Protein AF-A0AAD7SYC4-F1 (afdb_monomer_lite)

Radius of gyration: 20.72 Å; chains: 1; bounding box: 48×29×64 Å

Foldseek 3Di:
DDDDDPDDDDPVNVCVVVVHDDPVVVVLVVLVVVVVVLCPDDCPDPSVCQQPDDDPDDDDDPPDDNDRSNRVNVD

Sequence (75 aa):
MKSTTVYYITNNIVLEKAQMPSMESVLLLQQLRWAGHVSRMEDTRIPKAVLYSELCQGKRNRSGPIKRFKDQLKQ

Secondary structure (DSSP, 8-state):
----------HHHHHHHHT---HHHHHHHHHHHHHHHHHTS-TTSHHHHHHH---SS----TTS-SS-HHHHTT-

Organism: NCBI:txid143900

Structure (mmCIF, N/CA/C/O backbone):
data_AF-A0AAD7SYC4-F1
#
_entry.id   AF-A0AAD7SYC4-F1
#
loop_
_atom_site.group_PDB
_atom_site.id
_atom_site.type_symbol
_atom_site.label_atom_id
_atom_site.label_alt_id
_atom_site.label_comp_id
_atom_site.label_asym_id
_atom_site.label_entity_id
_atom_site.label_seq_id
_atom_site.pdbx_PDB_ins_code
_atom_site.Cartn_x
_atom_site.Cartn_y
_atom_site.Cartn_z
_atom_site.occupancy
_atom_site.B_iso_or_equiv
_atom_site.auth_seq_id
_atom_site.auth_comp_id
_atom_site.auth_asym_id
_atom_site.auth_atom_id
_atom_site.pdbx_PDB_model_num
ATOM 1 N N . MET A 1 1 ? 29.500 -1.896 -44.197 1.00 40.44 1 MET A N 1
ATOM 2 C CA . MET A 1 1 ? 28.797 -2.815 -43.274 1.00 40.44 1 MET A CA 1
ATOM 3 C C . MET A 1 1 ? 28.791 -2.169 -41.896 1.00 40.44 1 MET A C 1
ATOM 5 O O . MET A 1 1 ? 29.851 -2.062 -41.296 1.00 40.44 1 MET A O 1
ATOM 9 N N . LYS A 1 2 ? 27.661 -1.617 -41.436 1.00 43.19 2 LYS A N 1
ATOM 10 C CA . LYS A 1 2 ? 27.583 -1.046 -40.082 1.00 43.19 2 LYS A CA 1
ATOM 11 C C . LYS A 1 2 ? 27.295 -2.193 -39.115 1.00 43.19 2 LYS A C 1
ATOM 13 O O . LYS A 1 2 ? 26.236 -2.800 -39.201 1.00 43.19 2 LYS A O 1
ATOM 18 N N . SER A 1 3 ? 28.278 -2.516 -38.281 1.00 48.84 3 SER A N 1
ATOM 19 C CA . SER A 1 3 ? 28.182 -3.530 -37.231 1.00 48.84 3 SER A CA 1
ATOM 20 C C . SER A 1 3 ? 27.066 -3.151 -36.250 1.00 48.84 3 SER A C 1
ATOM 22 O O . SER A 1 3 ? 27.119 -2.080 -35.646 1.00 48.84 3 SER A O 1
ATOM 24 N N . THR A 1 4 ? 26.026 -3.977 -36.130 1.00 54.16 4 THR A N 1
ATOM 25 C CA . THR A 1 4 ? 24.931 -3.766 -35.172 1.00 54.16 4 THR A CA 1
ATOM 26 C C . THR A 1 4 ? 25.340 -4.348 -33.825 1.00 54.16 4 THR A C 1
ATOM 28 O O . THR A 1 4 ? 25.080 -5.510 -33.529 1.00 54.16 4 THR A O 1
ATOM 31 N N . THR A 1 5 ? 26.001 -3.546 -32.997 1.00 57.75 5 THR A N 1
ATOM 32 C CA . THR A 1 5 ? 26.196 -3.881 -31.584 1.00 57.75 5 THR A CA 1
ATOM 33 C C . THR A 1 5 ? 24.835 -3.812 -30.888 1.00 57.75 5 THR A C 1
ATOM 35 O O . THR A 1 5 ? 24.250 -2.736 -30.765 1.00 57.75 5 THR A O 1
ATOM 38 N N . VAL A 1 6 ? 24.297 -4.955 -30.459 1.00 66.50 6 VAL A N 1
ATOM 39 C CA . VAL A 1 6 ? 23.066 -5.004 -29.659 1.00 66.50 6 VAL A CA 1
ATOM 40 C C . VAL A 1 6 ? 23.434 -4.628 -28.224 1.00 66.50 6 VAL A C 1
ATOM 42 O O . VAL A 1 6 ? 23.852 -5.467 -27.432 1.00 66.50 6 VAL A O 1
ATOM 45 N N . TYR A 1 7 ? 23.359 -3.338 -27.901 1.00 79.62 7 TYR A N 1
ATOM 46 C CA . TYR A 1 7 ? 23.565 -2.854 -26.538 1.00 79.62 7 TYR A CA 1
ATOM 47 C C . TYR A 1 7 ? 22.393 -3.298 -25.65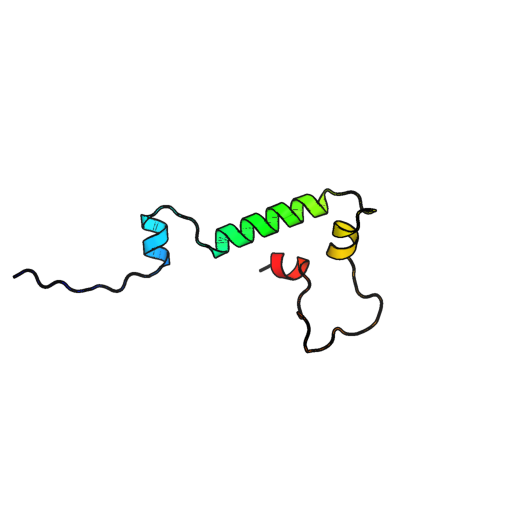4 1.00 79.62 7 TYR A C 1
ATOM 49 O O . TYR A 1 7 ? 21.233 -3.103 -26.016 1.00 79.62 7 TYR A O 1
ATOM 57 N N . TYR A 1 8 ? 22.687 -3.894 -24.496 1.00 86.62 8 TYR A N 1
ATOM 58 C CA . TYR A 1 8 ? 21.675 -4.229 -23.494 1.00 86.62 8 TYR A CA 1
ATOM 59 C C . TYR A 1 8 ? 21.031 -2.945 -22.960 1.00 86.62 8 TYR A C 1
ATOM 61 O O . TYR A 1 8 ? 21.720 -2.049 -22.473 1.00 86.62 8 TYR A O 1
ATOM 69 N N . ILE A 1 9 ? 19.706 -2.860 -23.057 1.00 88.38 9 ILE A N 1
ATOM 70 C CA . ILE A 1 9 ? 18.916 -1.741 -22.543 1.00 88.38 9 ILE A CA 1
ATOM 71 C C . ILE A 1 9 ? 18.146 -2.248 -21.327 1.00 88.38 9 ILE A C 1
ATOM 73 O O . ILE A 1 9 ? 17.450 -3.259 -21.407 1.00 88.38 9 ILE A O 1
ATOM 77 N N . THR A 1 10 ? 18.258 -1.549 -20.198 1.00 91.81 10 THR A N 1
ATOM 78 C CA . THR A 1 10 ? 17.492 -1.879 -18.991 1.00 91.81 10 THR A CA 1
ATOM 79 C C . THR A 1 10 ? 16.038 -1.427 -19.128 1.00 91.81 10 THR A C 1
ATOM 81 O O . THR A 1 10 ? 15.745 -0.413 -19.764 1.00 91.81 10 THR A O 1
ATOM 84 N N . ASN A 1 11 ? 15.118 -2.135 -18.466 1.00 90.69 11 ASN A N 1
ATOM 85 C CA . ASN A 1 11 ? 13.690 -1.789 -18.466 1.00 90.69 11 ASN A CA 1
ATOM 86 C C . ASN A 1 11 ? 13.429 -0.344 -18.011 1.00 90.69 11 ASN A C 1
ATOM 88 O O . ASN A 1 11 ? 12.555 0.316 -18.562 1.00 90.69 11 ASN A O 1
ATOM 92 N N . ASN A 1 12 ? 14.225 0.173 -17.072 1.00 91.06 12 ASN A N 1
ATOM 93 C CA . ASN A 1 12 ? 14.116 1.558 -16.610 1.00 91.06 12 ASN A CA 1
ATOM 94 C C . ASN A 1 12 ? 14.350 2.563 -17.749 1.00 91.06 12 ASN A C 1
ATOM 96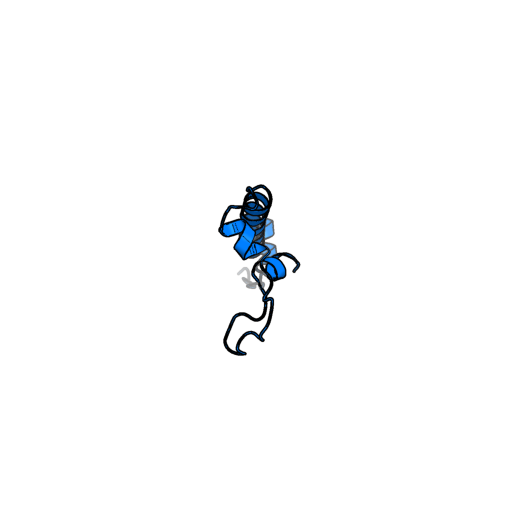 O O . ASN A 1 12 ? 13.562 3.488 -17.908 1.00 91.06 12 ASN A O 1
ATOM 100 N N . ILE A 1 13 ? 15.370 2.338 -18.588 1.00 93.81 13 ILE A N 1
ATOM 101 C CA . ILE A 1 13 ? 15.667 3.201 -19.744 1.00 93.81 13 ILE A CA 1
ATOM 102 C C . ILE A 1 13 ? 14.548 3.111 -20.788 1.00 93.81 13 ILE A C 1
ATOM 104 O O . ILE A 1 13 ? 14.202 4.110 -21.416 1.00 93.81 13 ILE A O 1
ATOM 108 N N . VAL A 1 14 ? 13.975 1.920 -20.996 1.00 93.50 14 VAL A N 1
ATOM 109 C CA . VAL A 1 14 ? 12.838 1.744 -21.915 1.00 93.50 14 VAL A CA 1
ATOM 110 C C . VAL A 1 14 ? 11.621 2.537 -21.432 1.00 93.50 14 VAL A C 1
ATOM 112 O O . VAL A 1 14 ? 11.017 3.257 -22.224 1.00 93.50 14 VAL A O 1
ATOM 115 N N . LEU A 1 15 ? 11.288 2.445 -20.142 1.00 95.06 15 LEU A N 1
ATOM 116 C CA . LEU A 1 15 ? 10.154 3.150 -19.539 1.00 95.06 15 LEU A CA 1
ATOM 117 C C . LEU A 1 15 ? 10.343 4.671 -19.551 1.00 95.06 15 LEU A C 1
ATOM 119 O O . LEU A 1 15 ? 9.408 5.396 -19.882 1.00 95.06 15 LEU A O 1
ATOM 123 N N . GLU A 1 16 ? 11.556 5.148 -19.266 1.00 94.06 16 GLU A N 1
ATOM 124 C CA . GLU A 1 16 ? 11.908 6.570 -19.325 1.00 94.06 16 GLU A CA 1
ATOM 125 C C . GLU A 1 16 ? 11.747 7.127 -20.744 1.00 94.06 16 GLU A C 1
ATOM 127 O O . GLU A 1 16 ? 11.083 8.145 -20.942 1.00 94.06 16 GLU A O 1
ATOM 132 N N . LYS A 1 17 ? 12.268 6.417 -21.755 1.00 94.62 17 LYS A N 1
ATOM 133 C CA . LYS A 1 17 ? 12.099 6.796 -23.168 1.00 94.62 17 LYS A CA 1
ATOM 134 C C . LYS A 1 17 ? 10.636 6.786 -23.608 1.00 94.62 17 LYS A C 1
ATOM 136 O O . LYS A 1 17 ? 10.248 7.619 -24.421 1.00 94.62 17 LYS A O 1
ATOM 141 N N . ALA A 1 18 ? 9.841 5.855 -23.086 1.00 95.25 18 ALA A N 1
ATOM 142 C CA . ALA A 1 18 ? 8.410 5.773 -23.355 1.00 95.25 18 ALA A CA 1
ATOM 143 C C . ALA A 1 18 ? 7.577 6.780 -22.538 1.00 95.25 18 ALA A C 1
ATOM 145 O O . ALA A 1 18 ? 6.383 6.905 -22.792 1.00 95.25 18 ALA A O 1
ATOM 146 N N . GLN A 1 19 ? 8.180 7.485 -21.570 1.00 95.06 19 GLN A N 1
ATOM 147 C CA . GLN A 1 19 ? 7.493 8.357 -20.608 1.00 95.06 19 GLN A CA 1
ATOM 148 C C . GLN A 1 19 ? 6.370 7.634 -19.846 1.00 95.06 19 GLN A C 1
ATOM 150 O O . GLN A 1 19 ? 5.325 8.207 -19.538 1.00 95.06 19 GLN A O 1
ATOM 155 N N . MET A 1 20 ? 6.583 6.352 -19.544 1.00 95.19 20 MET A N 1
ATOM 156 C CA . MET A 1 20 ? 5.600 5.508 -18.874 1.00 95.19 20 MET A CA 1
ATOM 157 C C . MET A 1 20 ? 6.031 5.187 -17.442 1.00 95.19 20 MET A C 1
ATOM 159 O O . MET A 1 20 ? 7.206 4.908 -17.197 1.00 95.19 20 MET A O 1
ATOM 163 N N . PRO A 1 21 ? 5.091 5.164 -16.483 1.00 93.56 21 PRO A N 1
ATOM 164 C CA . PRO A 1 21 ? 5.377 4.643 -15.155 1.00 93.56 21 PRO A CA 1
ATOM 165 C C . PRO A 1 21 ? 5.658 3.138 -15.224 1.00 93.56 21 PRO A C 1
ATOM 167 O O . PRO A 1 21 ? 5.115 2.425 -16.072 1.00 93.56 21 PRO A O 1
ATOM 170 N N . SER A 1 22 ? 6.469 2.634 -14.293 1.00 93.88 22 SER A N 1
ATOM 171 C CA . SER A 1 22 ? 6.640 1.190 -14.144 1.00 93.88 22 SER A CA 1
ATOM 172 C C . SER A 1 22 ? 5.338 0.539 -13.667 1.00 93.88 22 SER A C 1
ATOM 174 O O . SER A 1 22 ? 4.480 1.177 -13.046 1.00 93.88 22 SER A O 1
ATOM 176 N N . MET A 1 23 ? 5.199 -0.763 -13.918 1.00 93.06 23 MET A N 1
ATOM 177 C CA . MET A 1 23 ? 4.059 -1.534 -13.419 1.00 93.06 23 MET A CA 1
ATOM 178 C C . MET A 1 23 ? 3.950 -1.458 -11.889 1.00 93.06 23 MET A C 1
ATOM 180 O O . MET A 1 23 ? 2.850 -1.331 -11.354 1.00 93.06 23 MET A O 1
ATOM 184 N N . GLU A 1 24 ? 5.085 -1.464 -11.190 1.00 91.81 24 GLU A N 1
ATOM 185 C CA . GLU A 1 24 ? 5.145 -1.319 -9.734 1.00 91.81 24 GLU A CA 1
ATOM 186 C C . GLU A 1 24 ? 4.585 0.032 -9.278 1.00 91.81 24 GLU A C 1
ATOM 188 O O . GLU A 1 24 ? 3.761 0.076 -8.365 1.00 91.81 24 GLU A O 1
ATOM 193 N N . SER A 1 25 ? 4.946 1.129 -9.956 1.00 92.50 25 SER A N 1
ATOM 194 C CA . SER A 1 25 ? 4.418 2.461 -9.644 1.00 92.50 25 SER A CA 1
ATOM 195 C C . SER A 1 25 ? 2.902 2.542 -9.835 1.00 92.50 25 SER A C 1
ATOM 197 O O . SER A 1 25 ? 2.202 3.125 -9.006 1.00 92.50 25 SER A O 1
ATOM 199 N N . VAL A 1 26 ? 2.373 1.934 -10.902 1.00 94.94 26 VAL A N 1
ATOM 200 C CA . VAL A 1 26 ? 0.924 1.893 -11.164 1.00 94.94 26 VAL A CA 1
ATOM 201 C C . VAL A 1 26 ? 0.192 1.092 -10.086 1.00 94.94 26 VAL A C 1
ATOM 203 O O . VAL A 1 26 ? -0.836 1.542 -9.571 1.00 94.94 26 VAL A O 1
ATOM 206 N N . LEU A 1 27 ? 0.728 -0.071 -9.710 1.00 93.56 27 LEU A N 1
ATOM 207 C CA . LEU A 1 27 ? 0.155 -0.912 -8.660 1.00 93.56 27 LEU A CA 1
ATOM 208 C C . LEU A 1 27 ? 0.157 -0.199 -7.305 1.00 93.56 27 LEU A C 1
ATOM 210 O O . LEU A 1 27 ? -0.877 -0.174 -6.635 1.00 93.56 27 LEU A O 1
ATOM 214 N N . LEU A 1 28 ? 1.272 0.435 -6.933 1.00 92.12 28 LEU A N 1
ATOM 215 C CA . LEU A 1 28 ? 1.385 1.190 -5.688 1.00 92.12 28 LEU A CA 1
ATOM 216 C C . LEU A 1 28 ? 0.378 2.345 -5.646 1.00 92.12 28 LEU A C 1
ATOM 218 O O . LEU A 1 28 ? -0.333 2.517 -4.656 1.00 92.12 28 LEU A O 1
ATOM 222 N N . LEU A 1 29 ? 0.245 3.100 -6.741 1.00 94.00 29 LEU A N 1
ATOM 223 C CA . LEU A 1 29 ? -0.724 4.191 -6.833 1.00 94.00 29 LEU A CA 1
ATOM 224 C C . LEU A 1 29 ? -2.161 3.694 -6.63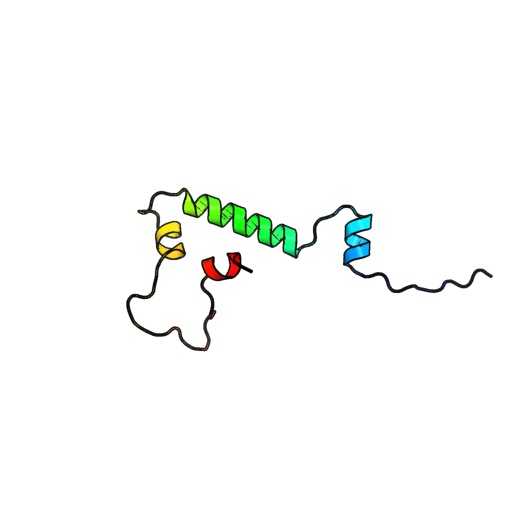0 1.00 94.00 29 LEU A C 1
ATOM 226 O O . LEU A 1 29 ? -2.937 4.314 -5.899 1.00 94.00 29 LEU A O 1
ATOM 230 N N . GLN A 1 30 ? -2.523 2.571 -7.251 1.00 94.31 30 GLN A N 1
ATOM 231 C CA . GLN A 1 30 ? -3.857 1.997 -7.106 1.00 94.31 30 GLN A CA 1
ATOM 232 C C . GLN A 1 30 ? -4.113 1.497 -5.677 1.00 94.31 30 GLN A C 1
ATOM 234 O O . GLN A 1 30 ? -5.189 1.739 -5.123 1.00 94.31 30 GLN A O 1
ATOM 239 N N . GLN A 1 31 ? -3.121 0.855 -5.057 1.00 92.69 31 GLN A N 1
ATOM 240 C CA . GLN A 1 31 ? -3.192 0.414 -3.664 1.00 92.69 31 GLN A CA 1
ATOM 241 C C . GLN A 1 31 ? -3.363 1.598 -2.703 1.00 92.69 31 GLN A C 1
ATOM 243 O O . GLN A 1 31 ? -4.225 1.549 -1.825 1.00 92.69 31 GLN A O 1
ATOM 248 N N . LEU A 1 32 ? -2.616 2.688 -2.903 1.00 92.88 32 LEU A N 1
ATOM 249 C CA . LEU A 1 32 ? -2.729 3.911 -2.103 1.00 92.88 32 LEU A CA 1
ATOM 250 C C . LEU A 1 32 ? -4.091 4.592 -2.275 1.00 92.88 32 LEU A C 1
ATOM 252 O O . LEU A 1 32 ? -4.694 5.017 -1.289 1.00 92.88 32 LEU A O 1
ATOM 256 N N . ARG A 1 33 ? -4.617 4.662 -3.504 1.00 94.81 33 ARG A N 1
ATOM 257 C CA . ARG A 1 33 ? -5.962 5.203 -3.772 1.00 94.81 33 ARG A CA 1
ATOM 258 C C . ARG A 1 33 ? -7.040 4.410 -3.040 1.00 94.81 33 ARG A C 1
ATOM 260 O O . ARG A 1 33 ? -7.886 5.009 -2.375 1.00 94.81 33 ARG A O 1
ATOM 267 N N . TRP A 1 34 ? -6.9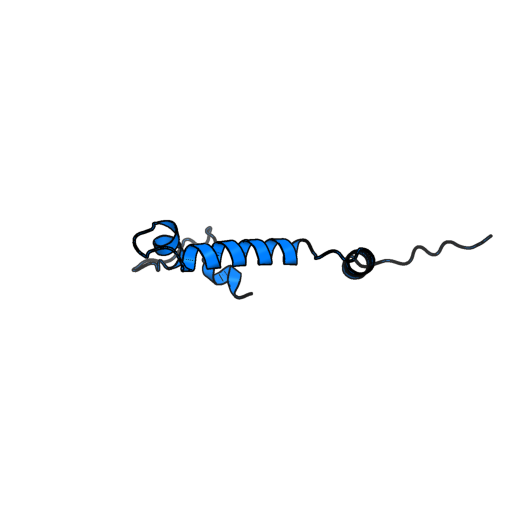86 3.080 -3.121 1.00 94.44 34 TRP A N 1
ATOM 268 C CA . TRP A 1 34 ? -7.915 2.199 -2.414 1.00 94.44 34 TRP A CA 1
ATOM 269 C C . TRP A 1 34 ? -7.788 2.350 -0.895 1.00 94.44 34 TRP A C 1
ATOM 271 O O . TRP A 1 34 ? -8.791 2.558 -0.216 1.00 94.44 34 TRP A O 1
ATOM 281 N N . ALA A 1 35 ? -6.565 2.337 -0.360 1.00 92.94 35 ALA A N 1
ATOM 282 C CA . ALA A 1 35 ? -6.322 2.480 1.072 1.00 92.94 35 ALA A CA 1
ATOM 283 C C . ALA A 1 35 ? -6.796 3.839 1.604 1.00 92.94 35 ALA A C 1
ATOM 285 O O . ALA A 1 35 ? -7.443 3.908 2.647 1.00 92.94 35 ALA A O 1
ATOM 286 N N . GLY A 1 36 ? -6.541 4.919 0.862 1.00 93.88 36 GLY A N 1
ATOM 287 C CA . GLY A 1 36 ? -7.043 6.250 1.188 1.00 93.88 36 GLY A CA 1
ATOM 288 C C . GLY A 1 36 ? -8.569 6.317 1.158 1.00 93.88 36 GLY A C 1
ATOM 289 O O . GLY A 1 36 ? -9.173 6.939 2.030 1.00 93.88 36 GLY A O 1
ATOM 290 N N . HIS A 1 37 ? -9.208 5.658 0.189 1.00 95.06 37 HIS A N 1
ATOM 291 C CA . HIS A 1 37 ? -10.664 5.551 0.141 1.00 95.06 37 HIS A CA 1
ATOM 292 C C . HIS A 1 37 ? -11.219 4.798 1.356 1.00 95.06 37 HIS A C 1
ATOM 294 O O . HIS A 1 37 ? -12.114 5.314 2.019 1.00 95.06 37 HIS A O 1
ATOM 300 N N . VAL A 1 38 ? -10.648 3.637 1.696 1.00 94.69 38 VAL A N 1
ATOM 301 C CA . VAL A 1 38 ? -11.054 2.848 2.871 1.00 94.69 38 VAL A CA 1
ATOM 302 C C . VAL A 1 38 ? -10.830 3.622 4.172 1.00 94.69 38 VAL A C 1
ATOM 304 O O . VAL A 1 38 ? -11.686 3.595 5.048 1.00 94.69 38 VAL A O 1
ATOM 307 N N . SER A 1 39 ? -9.731 4.370 4.289 1.00 92.75 39 SER A N 1
ATOM 308 C CA . SER A 1 39 ? -9.439 5.211 5.459 1.00 92.75 39 SER A CA 1
ATOM 309 C C . SER A 1 39 ? -10.499 6.298 5.697 1.00 92.75 39 SER A C 1
ATOM 311 O O . SER A 1 39 ? -10.848 6.584 6.841 1.00 92.75 39 SER A O 1
ATOM 313 N N . ARG A 1 40 ? -11.076 6.860 4.625 1.00 95.12 40 ARG A N 1
ATOM 314 C CA . ARG A 1 40 ? -12.157 7.862 4.704 1.00 95.12 40 ARG A CA 1
ATOM 315 C C . ARG A 1 40 ? -13.554 7.271 4.901 1.00 95.12 40 ARG A C 1
ATOM 317 O O . ARG A 1 40 ? -14.494 8.035 5.096 1.00 95.12 40 ARG A O 1
ATOM 324 N N . MET A 1 41 ? -13.720 5.950 4.828 1.00 97.00 41 MET A N 1
ATOM 325 C CA . MET A 1 41 ? -15.003 5.323 5.150 1.00 97.00 41 MET A CA 1
ATOM 326 C C . MET A 1 41 ? -15.330 5.477 6.643 1.00 97.00 41 MET A C 1
ATOM 328 O O . MET A 1 41 ? -14.450 5.717 7.469 1.00 97.00 41 MET A O 1
ATOM 332 N N . GLU A 1 42 ? -16.601 5.309 6.993 1.00 96.12 42 GLU A N 1
ATOM 333 C CA . GLU A 1 42 ? -17.047 5.197 8.384 1.00 96.12 42 GLU A CA 1
ATOM 334 C C . GLU A 1 42 ? -16.473 3.931 9.049 1.00 96.12 42 GLU A C 1
ATOM 336 O O . GLU A 1 42 ? -16.302 2.902 8.390 1.00 96.12 42 GLU A O 1
ATOM 341 N N . ASP A 1 43 ? -16.185 3.985 10.351 1.00 91.50 43 ASP A N 1
ATOM 342 C CA . ASP A 1 43 ? -15.565 2.876 11.098 1.00 91.50 43 ASP A CA 1
ATOM 343 C C . ASP A 1 43 ? -16.464 1.637 11.210 1.00 91.50 43 ASP A C 1
ATOM 345 O O . ASP A 1 43 ? -15.968 0.519 11.345 1.00 91.50 43 ASP A O 1
ATOM 349 N N . THR A 1 44 ? -17.780 1.812 11.068 1.00 94.12 44 THR A N 1
ATOM 350 C CA . THR A 1 44 ? -18.762 0.718 11.012 1.00 94.12 44 THR A CA 1
ATOM 351 C C . THR A 1 44 ? -18.619 -0.140 9.751 1.00 94.12 44 THR A C 1
ATOM 353 O O . THR A 1 44 ? -19.126 -1.263 9.686 1.00 94.12 44 THR A O 1
ATOM 356 N N . ARG A 1 45 ? -17.917 0.352 8.721 1.00 95.56 45 ARG A N 1
ATOM 357 C CA . ARG A 1 45 ? -17.754 -0.354 7.449 1.00 95.56 45 ARG A CA 1
ATOM 358 C C . ARG A 1 45 ? -16.721 -1.466 7.587 1.00 95.56 45 ARG A C 1
ATOM 360 O O . ARG A 1 45 ? -15.550 -1.224 7.879 1.00 95.56 45 ARG A O 1
ATOM 367 N N . ILE A 1 46 ? -17.142 -2.682 7.232 1.00 92.94 46 ILE A N 1
ATOM 368 C CA . ILE A 1 46 ? -16.317 -3.901 7.262 1.00 92.94 46 ILE A CA 1
ATOM 369 C C . ILE A 1 46 ? -14.928 -3.699 6.625 1.00 92.94 46 ILE A C 1
ATOM 371 O O . ILE A 1 46 ? -13.951 -4.094 7.254 1.00 92.94 46 ILE A O 1
ATOM 375 N N . PRO A 1 47 ? -14.764 -3.056 5.446 1.00 92.06 47 PRO A N 1
ATOM 376 C CA . PRO A 1 47 ? -13.436 -2.871 4.857 1.00 92.06 47 PRO A CA 1
ATOM 377 C C . PRO A 1 47 ? -12.469 -2.078 5.743 1.00 92.06 47 PRO A C 1
ATOM 379 O O . PRO A 1 47 ? -11.299 -2.443 5.839 1.00 92.06 47 PRO A O 1
ATOM 382 N N . LYS A 1 48 ? -12.946 -1.023 6.418 1.00 93.31 48 LYS A N 1
ATOM 383 C CA . LYS A 1 48 ? -12.126 -0.202 7.317 1.00 93.31 48 LYS A CA 1
ATOM 384 C C . LYS A 1 48 ? -11.823 -0.951 8.608 1.00 93.31 48 LYS A C 1
ATOM 386 O O . LYS A 1 48 ? -10.661 -1.021 9.009 1.00 93.31 48 LYS A O 1
ATOM 391 N N . ALA A 1 49 ? -12.838 -1.596 9.181 1.00 90.31 49 ALA A N 1
ATOM 392 C CA . ALA A 1 49 ? -12.678 -2.454 10.347 1.00 90.31 49 ALA A CA 1
ATOM 393 C C . ALA A 1 49 ? -11.632 -3.553 10.094 1.00 90.31 49 ALA A C 1
ATOM 395 O O . ALA A 1 49 ? -10.705 -3.705 10.879 1.00 90.31 49 ALA A O 1
ATOM 396 N N . VAL A 1 50 ? -11.702 -4.257 8.959 1.00 88.38 50 VAL A N 1
ATOM 397 C CA . VAL A 1 50 ? -10.730 -5.296 8.579 1.00 88.38 50 VAL A CA 1
ATOM 398 C C . VAL A 1 50 ? -9.342 -4.704 8.327 1.00 88.38 50 VAL A C 1
ATOM 400 O O . VAL A 1 50 ? -8.357 -5.255 8.821 1.00 88.38 50 VAL A O 1
ATOM 403 N N . LEU A 1 51 ? -9.241 -3.582 7.605 1.00 87.62 51 LEU A N 1
ATOM 404 C CA . LEU A 1 51 ? -7.958 -2.947 7.281 1.00 87.62 51 LEU A CA 1
ATOM 405 C C . LEU A 1 51 ? -7.166 -2.572 8.539 1.00 87.62 51 LEU A C 1
ATOM 407 O O . LEU A 1 51 ? -5.954 -2.799 8.593 1.00 87.62 51 LEU A O 1
ATOM 411 N N . TYR A 1 52 ? -7.844 -2.021 9.547 1.00 85.69 52 TYR A N 1
ATOM 412 C CA . TYR A 1 52 ? -7.220 -1.610 10.803 1.00 85.69 52 TYR A CA 1
ATOM 413 C C . TYR A 1 52 ? -7.258 -2.680 11.893 1.00 85.69 52 TYR A C 1
ATOM 415 O O . TYR A 1 52 ? -6.530 -2.533 12.874 1.00 85.69 52 TYR A O 1
ATOM 423 N N . SER A 1 53 ? -8.014 -3.767 11.700 1.00 83.94 53 SER A N 1
ATOM 424 C CA . SER A 1 53 ? -8.138 -4.845 12.680 1.00 83.94 53 SER A CA 1
ATOM 425 C C . SER A 1 53 ? -6.780 -5.393 13.104 1.00 83.94 53 SER A C 1
ATOM 427 O O . SER A 1 53 ? -5.848 -5.592 12.309 1.00 83.94 53 SER A O 1
ATOM 429 N N . GLU A 1 54 ? -6.676 -5.653 14.399 1.00 80.12 54 GLU A N 1
ATOM 430 C CA . GLU A 1 54 ? -5.552 -6.343 15.001 1.00 80.12 54 GLU A CA 1
ATOM 431 C C . GLU A 1 54 ? -6.057 -7.660 15.578 1.00 80.12 54 GLU A C 1
ATOM 433 O O . GLU A 1 54 ? -7.198 -7.757 16.023 1.00 80.12 54 GLU A O 1
ATOM 438 N N . LEU A 1 55 ? -5.219 -8.695 15.543 1.00 72.69 55 LEU A N 1
ATOM 439 C CA . LEU A 1 55 ? -5.529 -9.922 16.269 1.00 72.69 55 LEU A CA 1
ATOM 440 C C . LEU A 1 55 ? -5.444 -9.594 17.758 1.00 72.69 55 LEU A C 1
ATOM 442 O O . LEU A 1 55 ? -4.366 -9.247 18.232 1.00 72.69 55 LEU A O 1
ATOM 446 N N . CYS A 1 56 ? -6.559 -9.709 18.478 1.00 71.56 56 CYS A N 1
ATOM 447 C CA . CYS A 1 56 ? -6.569 -9.522 19.928 1.00 71.56 56 CYS A CA 1
ATOM 448 C C . CYS A 1 56 ? -5.721 -10.591 20.635 1.00 71.56 56 CYS A C 1
ATOM 450 O O . CYS A 1 56 ? -5.060 -10.296 21.624 1.00 71.56 56 CYS A O 1
ATOM 452 N N . GLN A 1 57 ? -5.722 -11.825 20.117 1.00 78.56 57 GLN A N 1
ATOM 453 C CA . GLN A 1 57 ? -4.923 -12.954 20.599 1.00 78.56 57 GLN A CA 1
ATOM 454 C C . GLN A 1 57 ? -4.581 -13.903 19.436 1.00 78.56 57 GLN A C 1
ATOM 456 O O . GLN A 1 57 ? -5.267 -13.923 18.413 1.00 78.56 57 GLN A O 1
ATOM 461 N N . GLY A 1 58 ? -3.530 -14.711 19.608 1.00 71.75 58 GLY A N 1
ATOM 462 C CA . GLY A 1 58 ? -3.105 -15.729 18.642 1.00 71.75 58 GLY A CA 1
ATOM 463 C C . GLY A 1 58 ? -2.041 -15.261 17.640 1.00 71.75 58 GLY A C 1
ATOM 464 O O . GLY A 1 58 ? -1.882 -14.076 17.348 1.00 71.75 58 GLY A O 1
ATOM 465 N N . LYS A 1 59 ? -1.281 -16.225 17.105 1.00 72.69 59 LYS A N 1
ATOM 466 C CA . LYS A 1 59 ? -0.238 -16.007 16.091 1.00 72.69 59 LYS A CA 1
ATOM 467 C C . LYS A 1 59 ? -0.756 -16.481 14.734 1.00 72.69 59 LYS A C 1
ATOM 469 O O . LYS A 1 59 ? -1.376 -17.536 14.649 1.00 72.69 59 LYS A O 1
ATOM 474 N N . ARG A 1 60 ? -0.494 -15.724 13.662 1.00 72.94 60 ARG A N 1
ATOM 475 C CA . ARG A 1 60 ? -0.810 -16.181 12.298 1.00 72.94 60 ARG A CA 1
ATOM 476 C C . ARG A 1 60 ? 0.009 -17.432 11.976 1.00 72.94 60 ARG A C 1
ATOM 478 O O . ARG A 1 60 ? 1.200 -17.489 12.288 1.00 72.94 60 ARG A O 1
ATOM 485 N N . ASN A 1 61 ? -0.625 -18.409 11.333 1.00 74.69 61 ASN A N 1
ATOM 486 C CA . ASN A 1 61 ? 0.058 -19.609 10.862 1.00 74.69 61 ASN A CA 1
ATOM 487 C C . ASN A 1 61 ? 1.182 -19.229 9.892 1.00 74.69 61 ASN A C 1
ATOM 489 O O . ASN A 1 61 ? 1.023 -18.333 9.062 1.00 74.69 61 ASN A O 1
ATOM 493 N N .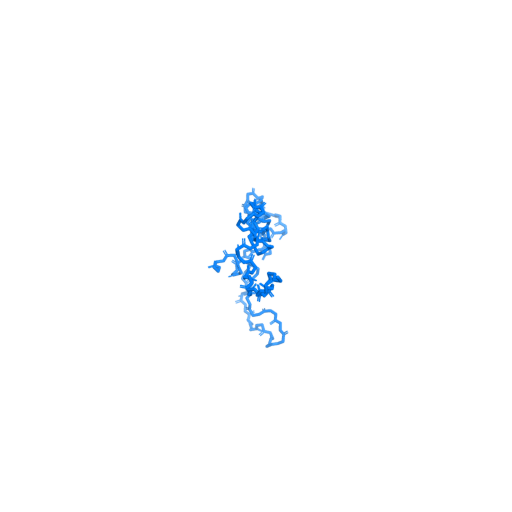 ARG A 1 62 ? 2.315 -19.937 9.985 1.00 71.31 62 ARG A N 1
ATOM 494 C CA . ARG A 1 62 ? 3.533 -19.673 9.197 1.00 71.31 62 ARG A CA 1
ATOM 495 C C . ARG A 1 62 ? 3.306 -19.749 7.679 1.00 71.31 62 ARG A C 1
ATOM 497 O O . ARG A 1 62 ? 4.104 -19.205 6.929 1.00 71.31 62 ARG A O 1
ATOM 504 N N . SER A 1 63 ? 2.233 -20.404 7.242 1.00 76.62 63 SER A N 1
ATOM 505 C CA . SER A 1 63 ? 1.844 -20.553 5.837 1.00 76.62 63 SER A CA 1
ATOM 506 C C . SER A 1 63 ? 1.011 -19.392 5.273 1.00 76.62 63 SER A C 1
ATOM 508 O O . SER A 1 63 ? 0.774 -19.359 4.071 1.00 76.62 63 SER A O 1
ATOM 510 N N . GLY A 1 64 ? 0.549 -18.451 6.104 1.00 71.38 64 GLY A N 1
ATOM 511 C CA . GLY A 1 64 ? -0.224 -17.292 5.654 1.00 71.38 64 GLY A CA 1
ATOM 512 C C . GLY A 1 64 ? 0.648 -16.072 5.329 1.00 71.38 64 GLY A C 1
ATOM 513 O O . GLY A 1 64 ? 1.808 -16.011 5.744 1.00 71.38 64 GLY A O 1
ATOM 514 N N . PRO A 1 65 ? 0.096 -15.053 4.642 1.00 71.00 65 PRO A N 1
ATOM 515 C CA . PRO A 1 65 ? 0.776 -13.776 4.458 1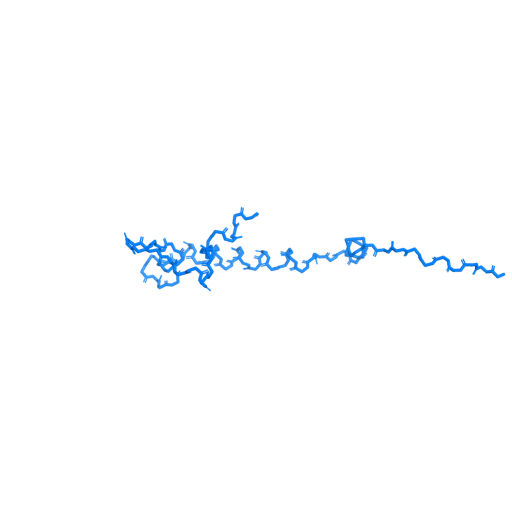.00 71.00 65 PRO A CA 1
ATOM 516 C C . PRO A 1 65 ? 1.206 -13.200 5.812 1.00 71.00 65 PRO A C 1
ATOM 518 O O . PRO A 1 65 ? 0.378 -12.932 6.686 1.00 71.00 65 PRO A O 1
ATOM 521 N N . ILE A 1 66 ? 2.519 -13.029 5.992 1.00 69.12 66 ILE A N 1
ATOM 522 C CA . ILE A 1 66 ? 3.106 -12.565 7.259 1.00 69.12 66 ILE A CA 1
ATOM 523 C C . ILE A 1 66 ? 2.690 -11.115 7.537 1.00 69.12 66 ILE A C 1
ATOM 525 O O . ILE A 1 66 ? 2.419 -10.743 8.679 1.00 69.12 66 ILE A O 1
ATOM 529 N N . LYS A 1 67 ? 2.625 -10.305 6.475 1.00 74.88 67 LYS A N 1
ATOM 530 C CA . LYS A 1 67 ? 2.301 -8.879 6.520 1.00 74.88 67 LYS A CA 1
ATOM 531 C C . LYS A 1 67 ? 0.809 -8.664 6.292 1.00 74.88 67 LYS A C 1
ATOM 533 O O . LYS A 1 67 ? 0.230 -9.258 5.381 1.00 74.88 67 LYS A O 1
ATOM 538 N N . ARG A 1 68 ? 0.188 -7.784 7.083 1.00 78.00 68 ARG A N 1
ATOM 539 C CA . ARG A 1 68 ? -1.170 -7.305 6.793 1.00 78.00 68 ARG A CA 1
ATOM 540 C C . ARG A 1 68 ? -1.120 -6.439 5.536 1.00 78.00 68 ARG A C 1
ATOM 542 O O . ARG A 1 68 ? -0.076 -5.881 5.204 1.00 78.00 68 ARG A O 1
ATOM 549 N N . PHE A 1 69 ? -2.256 -6.263 4.866 1.00 80.12 69 PHE A N 1
ATOM 550 C CA . PHE A 1 69 ? -2.326 -5.386 3.693 1.00 80.12 69 PHE A CA 1
ATOM 551 C C . PHE A 1 69 ? -1.814 -3.967 4.007 1.00 80.12 69 PHE A C 1
ATOM 553 O O . PHE A 1 69 ? -1.016 -3.423 3.252 1.00 80.12 69 PHE A O 1
ATOM 560 N N . LYS A 1 70 ? -2.168 -3.404 5.175 1.00 81.31 70 LYS A N 1
ATOM 561 C CA . LYS A 1 70 ? -1.669 -2.088 5.617 1.00 81.31 70 LYS A CA 1
ATOM 562 C C . LYS A 1 70 ? -0.139 -2.010 5.756 1.00 81.31 70 LYS A C 1
ATOM 564 O O . LYS A 1 70 ? 0.424 -0.936 5.587 1.00 81.31 70 LYS A O 1
ATOM 569 N N . ASP A 1 71 ? 0.531 -3.131 6.027 1.00 82.62 71 ASP A N 1
ATOM 570 C CA . ASP A 1 71 ? 1.989 -3.190 6.196 1.00 82.62 71 ASP A CA 1
ATOM 571 C C . ASP A 1 71 ? 2.722 -3.240 4.845 1.00 82.62 71 ASP A C 1
ATOM 573 O O . ASP A 1 71 ? 3.901 -2.907 4.769 1.00 82.62 71 ASP A O 1
ATOM 577 N N . GLN A 1 72 ? 2.031 -3.650 3.774 1.00 80.00 72 GLN A N 1
ATOM 578 C CA . GLN A 1 72 ? 2.552 -3.616 2.401 1.00 80.00 72 GLN A CA 1
ATOM 579 C C . GLN A 1 72 ? 2.627 -2.181 1.859 1.00 80.00 72 GLN A C 1
ATOM 581 O O . GLN A 1 72 ? 3.476 -1.894 1.028 1.00 80.00 72 GLN A O 1
ATOM 586 N N . LEU A 1 73 ? 1.781 -1.274 2.364 1.00 80.25 73 LEU A N 1
ATOM 587 C CA . LEU A 1 73 ? 1.727 0.129 1.933 1.00 80.25 73 LEU A CA 1
ATOM 588 C C . LEU A 1 73 ? 2.888 0.989 2.461 1.00 80.25 73 LEU A C 1
ATOM 590 O O . LEU A 1 73 ? 3.029 2.129 2.035 1.00 80.25 73 LEU A O 1
ATOM 594 N N . LYS A 1 74 ? 3.672 0.480 3.421 1.00 65.19 74 LYS A N 1
ATOM 595 C CA . LYS A 1 74 ? 4.803 1.186 4.050 1.00 65.19 74 LYS A CA 1
ATOM 596 C C . LYS A 1 74 ? 6.159 0.914 3.379 1.00 65.19 74 LYS A C 1
ATOM 598 O O . LYS A 1 74 ? 7.165 1.350 3.934 1.00 65.19 74 LYS A O 1
ATOM 603 N N . GLN A 1 75 ? 6.192 0.127 2.300 1.00 57.44 75 GLN A N 1
ATOM 604 C CA . GLN A 1 75 ? 7.444 -0.225 1.619 1.00 57.44 75 GLN A CA 1
ATOM 605 C C . GLN A 1 75 ? 8.116 0.991 0.990 1.00 57.44 75 GLN A C 1
ATOM 607 O O . GLN A 1 75 ? 7.386 1.834 0.425 1.00 57.44 75 GLN A O 1
#

pLDDT: mean 83.89, std 13.36, range [40.44, 97.0]